Protein AF-A0A9W9NNM8-F1 (afdb_monomer)

Foldseek 3Di:
DVVVCVVVVHDDDWDKDKWKKKWFWDQDPQQKIKTWIFTADPVRHTDDFFQWKDKPPDPDIQRDPRRIDMGNDHDDQQDWIWMWTHTPCPLPADIDTDTDGDHDGDMWMKMWIAGSVVSDIDIDIDPDPPPPPPPPPDDD

Solvent-accessible surface area (backbone atoms only — not comparable to full-atom values): 8372 Å² total; per-residue (Å²): 87,60,71,59,31,62,74,65,76,45,84,79,76,85,53,70,50,76,47,37,36,37,45,32,35,44,77,48,83,89,51,22,33,38,40,34,48,41,36,32,48,99,86,64,49,80,38,91,59,66,48,32,43,33,42,71,95,52,93,66,66,23,65,54,86,76,28,59,46,80,41,83,56,77,81,52,72,73,38,75,49,43,32,42,36,34,47,69,43,61,71,69,55,66,71,42,82,43,79,42,70,37,78,57,78,46,77,44,46,32,42,40,36,36,33,66,78,80,68,44,77,49,79,44,76,58,86,62,90,84,67,72,86,74,78,86,71,82,83,127

pLDDT: mean 86.13, std 16.78, range [31.11, 97.5]

Sequence (140 aa):
MTKVMETLDLPIPPFILRRRLVVKVETQEKDRHRVTATGVDTDGTPMTFLQSVRLEGCRRVARAEPFIILLRELLQSGSKLKLDLESMGHYNEPNLELVHEYDGEEEVLYWLEFHVQSGEWSIVKEEGLADATESLVIKK

Radius of gyration: 17.5 Å; Cα contacts (8 Å, |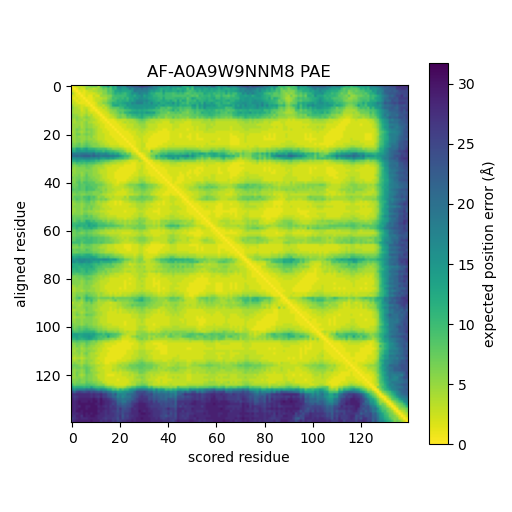Δi|>4): 281; chains: 1; bounding box: 53×23×51 Å

Organism: Penicillium citrinum (NCBI:txid5077)

Structure (mmCIF, N/CA/C/O backbone):
data_AF-A0A9W9NNM8-F1
#
_entry.id   AF-A0A9W9NNM8-F1
#
loop_
_atom_site.group_PDB
_atom_site.id
_atom_site.type_symbol
_atom_site.label_atom_id
_atom_site.label_alt_id
_atom_site.label_comp_id
_atom_site.label_asym_id
_atom_site.label_entity_id
_atom_site.label_seq_id
_atom_site.pdbx_PDB_ins_code
_atom_site.Cartn_x
_atom_site.Cartn_y
_atom_site.Cartn_z
_atom_site.occupancy
_atom_site.B_iso_or_equiv
_atom_site.auth_seq_id
_atom_site.auth_comp_id
_atom_site.auth_asym_id
_atom_site.auth_atom_id
_atom_site.pdbx_PDB_model_num
ATOM 1 N N . MET A 1 1 ? 5.759 5.252 -18.895 1.00 68.94 1 MET A N 1
ATOM 2 C CA . MET A 1 1 ? 7.053 4.905 -19.527 1.00 68.94 1 MET A CA 1
ATOM 3 C C . MET A 1 1 ? 6.959 3.777 -20.552 1.00 68.94 1 MET A C 1
ATOM 5 O O . MET A 1 1 ? 7.554 3.898 -21.613 1.00 68.94 1 MET A O 1
ATOM 9 N N . THR A 1 2 ? 6.192 2.716 -20.292 1.00 70.69 2 THR A N 1
ATOM 10 C CA . THR A 1 2 ? 6.117 1.507 -21.139 1.00 70.69 2 THR A CA 1
ATOM 11 C C . THR A 1 2 ? 5.814 1.785 -22.617 1.00 70.69 2 THR A C 1
ATOM 13 O O . THR A 1 2 ? 6.591 1.399 -23.481 1.00 70.69 2 THR A O 1
ATOM 16 N N . LYS A 1 3 ? 4.763 2.566 -22.908 1.00 76.31 3 LYS A N 1
ATOM 17 C CA . LYS A 1 3 ? 4.376 2.928 -24.288 1.00 76.31 3 LYS A CA 1
ATOM 18 C C . LYS A 1 3 ? 5.451 3.708 -25.052 1.00 76.31 3 LYS A C 1
ATOM 20 O O . LYS A 1 3 ? 5.542 3.605 -26.270 1.00 76.31 3 LYS A O 1
ATOM 25 N N . VAL A 1 4 ? 6.252 4.509 -24.345 1.00 80.25 4 VAL A N 1
ATOM 26 C CA . VAL A 1 4 ? 7.330 5.295 -24.962 1.00 80.25 4 VAL A CA 1
ATOM 27 C C . VAL A 1 4 ? 8.454 4.365 -25.410 1.00 80.25 4 VAL A C 1
ATOM 29 O O . VAL A 1 4 ? 8.911 4.479 -26.539 1.00 80.25 4 VAL A O 1
ATOM 32 N N . MET A 1 5 ? 8.852 3.416 -24.561 1.00 82.25 5 MET A N 1
ATOM 33 C CA . MET A 1 5 ? 9.914 2.451 -24.878 1.00 82.25 5 MET A CA 1
ATOM 34 C C . MET A 1 5 ? 9.503 1.508 -26.010 1.00 82.25 5 MET A C 1
ATOM 36 O O . MET A 1 5 ? 10.295 1.279 -26.915 1.00 82.25 5 MET A O 1
ATOM 40 N N . GLU A 1 6 ? 8.244 1.060 -26.012 1.00 82.81 6 GLU A N 1
ATOM 41 C CA . GLU A 1 6 ? 7.650 0.285 -27.111 1.00 82.81 6 GLU A CA 1
ATOM 42 C C . GLU A 1 6 ? 7.680 1.059 -28.438 1.00 82.81 6 GLU A C 1
ATOM 44 O O . GLU A 1 6 ? 8.084 0.522 -29.462 1.00 82.81 6 GLU A O 1
ATOM 49 N N . THR A 1 7 ? 7.328 2.350 -28.418 1.00 87.75 7 THR A N 1
ATOM 50 C CA . THR A 1 7 ? 7.381 3.205 -29.620 1.00 87.75 7 THR A CA 1
ATOM 51 C C . THR A 1 7 ? 8.811 3.399 -30.135 1.00 87.75 7 THR A C 1
ATOM 53 O O . THR A 1 7 ? 9.018 3.561 -31.335 1.00 87.75 7 THR A O 1
ATOM 56 N N . LEU A 1 8 ? 9.795 3.414 -29.234 1.00 89.12 8 LEU A N 1
ATOM 57 C CA . LEU A 1 8 ? 11.208 3.621 -29.558 1.00 89.12 8 LEU A CA 1
ATOM 58 C C . LEU A 1 8 ? 11.962 2.319 -29.874 1.00 89.12 8 LEU A C 1
ATOM 60 O O . LEU A 1 8 ? 13.154 2.396 -30.161 1.00 89.12 8 LEU A O 1
ATOM 64 N N . ASP A 1 9 ? 11.299 1.158 -29.811 1.00 88.75 9 ASP A N 1
ATOM 65 C CA . ASP A 1 9 ? 11.917 -0.173 -29.935 1.00 88.75 9 ASP A CA 1
ATOM 66 C C . ASP A 1 9 ? 13.114 -0.366 -28.979 1.00 88.75 9 ASP A C 1
ATOM 68 O O . ASP A 1 9 ? 14.135 -0.975 -29.299 1.00 88.75 9 ASP A O 1
ATOM 72 N N . LEU A 1 10 ? 13.006 0.211 -27.776 1.00 86.31 10 LEU A N 1
ATOM 73 C CA . LEU A 1 10 ? 14.021 0.099 -26.734 1.00 86.31 10 LEU A CA 1
ATOM 74 C C . LEU A 1 10 ? 13.550 -0.877 -25.653 1.00 86.31 10 LEU A C 1
ATOM 76 O O . LEU A 1 10 ? 12.452 -0.708 -25.112 1.00 86.31 10 LEU A O 1
ATOM 80 N N . PRO A 1 11 ? 14.374 -1.867 -25.265 1.00 83.38 11 PRO A N 1
ATOM 81 C CA . PRO A 1 11 ? 14.019 -2.755 -24.172 1.00 83.38 11 PRO A CA 1
ATOM 82 C C . PRO A 1 11 ? 13.964 -1.972 -22.857 1.00 83.38 11 PRO A C 1
ATOM 84 O O . PRO A 1 11 ? 14.829 -1.143 -22.563 1.00 83.38 11 PRO A O 1
ATOM 87 N N . ILE A 1 12 ? 12.956 -2.260 -22.035 1.00 80.56 12 ILE A N 1
ATOM 88 C CA . ILE A 1 12 ? 12.915 -1.758 -20.661 1.00 80.56 12 ILE A CA 1
ATOM 89 C C . ILE A 1 12 ? 13.952 -2.559 -19.864 1.00 80.5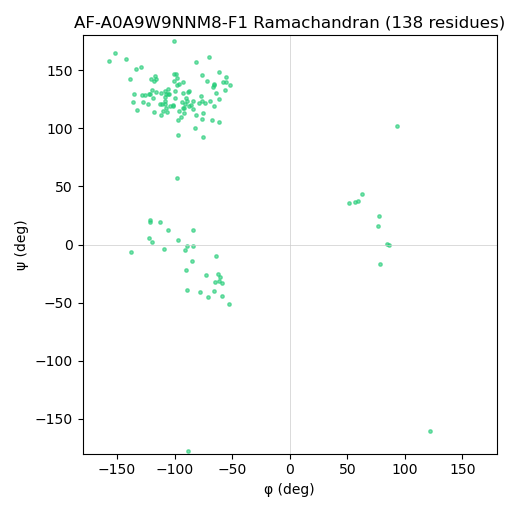6 12 ILE A C 1
ATOM 91 O O . ILE A 1 12 ? 13.858 -3.789 -19.833 1.00 80.56 12 ILE A O 1
ATOM 95 N N . PRO A 1 13 ? 14.951 -1.911 -19.240 1.00 85.06 13 PRO A N 1
ATOM 96 C CA . PRO A 1 13 ? 15.920 -2.628 -18.428 1.00 85.06 13 PRO A CA 1
ATOM 97 C C . PRO A 1 13 ? 15.212 -3.322 -17.255 1.00 85.06 13 PRO A C 1
ATOM 99 O O . PRO A 1 13 ? 14.219 -2.799 -16.745 1.00 85.06 13 PRO A O 1
ATOM 102 N N . PRO A 1 14 ? 15.707 -4.478 -16.792 1.00 87.44 14 PRO A N 1
ATOM 103 C CA . PRO A 1 14 ? 15.154 -5.120 -15.613 1.00 87.44 14 PRO A CA 1
ATOM 104 C C . PRO A 1 14 ? 15.483 -4.283 -14.373 1.00 87.44 14 PRO A C 1
ATOM 106 O O . PRO A 1 14 ? 16.648 -4.005 -14.086 1.00 87.44 14 PRO A O 1
ATOM 109 N N . PHE A 1 15 ? 14.456 -3.883 -13.630 1.00 91.75 15 PHE A N 1
ATOM 110 C CA . PHE A 1 15 ? 14.605 -3.265 -12.316 1.00 91.75 15 PHE A CA 1
ATOM 111 C C . PHE A 1 15 ? 13.386 -3.549 -11.440 1.00 91.75 15 PHE A C 1
ATOM 113 O O . PHE A 1 15 ? 12.326 -3.968 -11.914 1.00 91.75 15 PHE A O 1
ATOM 120 N N . ILE A 1 16 ? 13.569 -3.305 -10.145 1.00 93.69 16 ILE A N 1
ATOM 121 C CA . ILE A 1 16 ? 12.534 -3.417 -9.125 1.00 93.69 16 ILE A CA 1
ATOM 122 C C . ILE A 1 16 ? 12.162 -2.002 -8.692 1.00 93.69 16 ILE A C 1
ATOM 124 O O . ILE A 1 16 ? 13.017 -1.238 -8.238 1.00 93.69 16 ILE A O 1
ATOM 128 N N . LEU A 1 17 ? 10.892 -1.640 -8.847 1.00 92.81 17 LEU A N 1
ATOM 129 C CA . LEU A 1 17 ? 10.361 -0.383 -8.341 1.00 92.81 17 LEU A CA 1
ATOM 130 C C . LEU A 1 17 ? 9.976 -0.570 -6.875 1.00 92.81 17 LEU A C 1
ATOM 132 O O . LEU A 1 17 ? 9.071 -1.337 -6.571 1.00 92.81 17 LEU A O 1
ATOM 136 N N . ARG A 1 18 ? 10.639 0.157 -5.977 1.00 94.50 18 ARG A N 1
ATOM 137 C CA . ARG A 1 18 ? 10.353 0.114 -4.540 1.00 94.50 18 ARG A CA 1
ATOM 138 C C . ARG A 1 18 ? 9.501 1.301 -4.126 1.00 94.50 18 ARG A C 1
ATOM 140 O O . ARG A 1 18 ? 9.814 2.440 -4.470 1.00 94.50 18 ARG A O 1
ATOM 147 N N . ARG A 1 19 ? 8.445 1.033 -3.368 1.00 94.44 19 ARG A N 1
ATOM 148 C CA . ARG A 1 19 ? 7.582 2.028 -2.729 1.00 94.44 19 ARG A CA 1
ATOM 149 C C . ARG A 1 19 ? 7.444 1.687 -1.255 1.00 94.44 19 ARG A C 1
ATOM 151 O O . ARG A 1 19 ? 7.538 0.523 -0.875 1.00 94.44 19 ARG A O 1
ATOM 158 N N . ARG A 1 20 ? 7.204 2.705 -0.438 1.00 95.69 20 ARG A N 1
ATOM 159 C CA . ARG A 1 20 ? 6.911 2.534 0.980 1.00 95.69 20 ARG A CA 1
ATOM 160 C C . ARG A 1 20 ? 5.533 3.096 1.279 1.00 95.69 20 ARG A C 1
ATOM 162 O O . ARG A 1 20 ? 5.204 4.196 0.836 1.00 95.69 20 ARG A O 1
ATOM 169 N N . LEU A 1 21 ? 4.736 2.327 2.004 1.00 96.44 21 LEU A N 1
ATOM 170 C CA . LEU A 1 21 ? 3.378 2.680 2.383 1.00 96.44 21 LEU A CA 1
ATOM 171 C C . LEU A 1 21 ? 3.226 2.541 3.890 1.00 96.44 21 LEU A C 1
ATOM 173 O O . LEU A 1 21 ? 3.410 1.457 4.432 1.00 96.44 21 LEU A O 1
ATOM 177 N N . VAL A 1 22 ? 2.839 3.621 4.550 1.00 96.38 22 VAL A N 1
ATOM 178 C CA . VAL A 1 22 ? 2.392 3.590 5.938 1.00 96.38 22 VAL A CA 1
ATOM 179 C C . VAL A 1 22 ? 0.887 3.356 5.957 1.00 96.38 22 VAL A C 1
ATOM 181 O O . VAL A 1 22 ? 0.131 4.106 5.334 1.00 96.38 22 VAL A O 1
ATOM 184 N N . VAL A 1 23 ? 0.452 2.331 6.686 1.00 96.38 23 VAL A N 1
ATOM 185 C CA . VAL A 1 23 ? -0.948 2.124 7.062 1.00 96.38 23 VAL A CA 1
ATOM 186 C C . VAL A 1 23 ? -1.074 2.433 8.543 1.00 96.38 23 VAL A C 1
ATOM 188 O O . VAL A 1 23 ? -0.457 1.777 9.378 1.00 96.38 23 VAL A O 1
ATOM 191 N N . LYS A 1 24 ? -1.875 3.447 8.858 1.00 95.62 24 LYS A N 1
ATOM 192 C CA . LYS A 1 24 ? -2.182 3.854 10.225 1.00 95.62 24 LYS A CA 1
ATOM 193 C C . LYS A 1 24 ? -3.641 3.566 10.532 1.00 95.62 24 LYS A C 1
ATOM 195 O O . LYS A 1 24 ? -4.514 3.982 9.764 1.00 95.62 24 LYS A O 1
ATOM 200 N N . VAL A 1 25 ? -3.910 2.914 11.657 1.00 95.00 25 VAL A N 1
ATOM 201 C CA . VAL A 1 25 ? -5.272 2.683 12.144 1.00 95.00 25 VAL A CA 1
ATOM 202 C C . VAL A 1 25 ? -5.439 3.365 13.494 1.00 95.00 25 VAL A C 1
ATOM 204 O O . VAL A 1 25 ? -4.809 2.989 14.472 1.00 95.00 25 VAL A O 1
ATOM 207 N N . GLU A 1 26 ? -6.302 4.377 13.546 1.00 94.00 26 GLU A N 1
ATOM 208 C CA . GLU A 1 26 ? -6.612 5.126 14.768 1.00 94.00 26 GLU A CA 1
ATOM 209 C C . GLU A 1 26 ? -8.024 4.770 15.243 1.00 94.00 26 GLU A C 1
ATOM 211 O O . GLU A 1 26 ? -8.976 4.814 14.454 1.00 94.00 26 GLU A O 1
ATOM 216 N N . THR A 1 27 ? -8.189 4.462 16.530 1.00 90.25 27 THR A N 1
ATOM 217 C CA . THR A 1 27 ? -9.514 4.270 17.136 1.00 90.25 27 THR A CA 1
ATOM 218 C C . THR A 1 27 ? -10.036 5.608 17.657 1.00 90.25 27 THR A C 1
ATOM 220 O O . THR A 1 27 ? -9.399 6.290 18.451 1.00 90.25 27 THR A O 1
ATOM 223 N N . GLN A 1 28 ? -11.213 6.004 17.189 1.00 86.69 28 GLN A N 1
ATOM 224 C CA . GLN A 1 28 ? -11.933 7.207 17.594 1.00 86.69 28 GLN A CA 1
ATOM 225 C C . GLN A 1 28 ? -13.042 6.872 18.601 1.00 86.69 28 GLN A C 1
ATOM 227 O O . GLN A 1 28 ? -13.351 5.713 18.877 1.00 86.69 28 GLN A O 1
ATOM 232 N N . GLU A 1 29 ? -13.705 7.909 19.116 1.00 80.12 29 GLU A N 1
ATOM 233 C CA . GLU A 1 29 ? -14.870 7.756 19.987 1.00 80.12 29 GLU A CA 1
ATOM 234 C C . GLU A 1 29 ? -15.983 6.903 19.343 1.00 80.12 29 GLU A C 1
ATOM 236 O O . GLU A 1 29 ? -16.288 7.038 18.152 1.00 80.12 29 GLU A O 1
ATOM 241 N 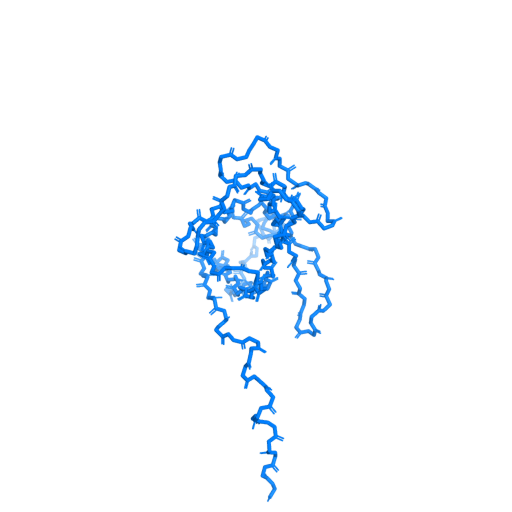N . LYS A 1 30 ? -16.672 6.106 20.176 1.00 79.75 30 LYS A N 1
ATOM 242 C CA . LYS A 1 30 ? -17.812 5.249 19.792 1.00 79.75 30 LYS A CA 1
ATOM 243 C C . LYS A 1 30 ? -17.449 4.163 18.770 1.00 79.75 30 LYS A C 1
ATOM 245 O O . LYS A 1 30 ? -18.201 3.971 17.812 1.00 79.75 30 LYS A O 1
ATOM 250 N N . ASP A 1 31 ? -16.308 3.502 18.962 1.00 80.06 31 ASP A N 1
ATOM 251 C CA . ASP A 1 31 ? -15.872 2.338 18.170 1.00 80.06 31 ASP A CA 1
ATOM 252 C C . ASP A 1 31 ? -15.793 2.623 16.662 1.00 80.06 31 ASP A C 1
ATOM 254 O O . ASP A 1 31 ? -16.153 1.812 15.808 1.00 80.06 31 ASP A O 1
ATOM 258 N N . ARG A 1 32 ? -15.371 3.843 16.320 1.00 88.56 32 ARG A N 1
ATOM 259 C CA . ARG A 1 32 ? -15.088 4.237 14.939 1.00 88.56 32 ARG A CA 1
ATOM 260 C C . ARG A 1 32 ? -13.599 4.118 14.705 1.00 88.56 32 ARG A C 1
ATOM 262 O O . ARG A 1 32 ? -12.830 4.587 15.529 1.00 88.56 32 ARG A O 1
ATOM 269 N N . HIS A 1 33 ? -13.191 3.590 13.562 1.00 92.38 33 HIS A N 1
ATOM 270 C CA . HIS A 1 33 ? -11.776 3.508 13.214 1.00 92.38 33 HIS A CA 1
ATOM 271 C C . HIS A 1 33 ? -11.482 4.359 11.988 1.00 92.38 33 HIS A C 1
ATOM 273 O O . HIS A 1 33 ? -12.285 4.459 11.054 1.00 92.38 33 HIS A O 1
ATOM 279 N N . ARG A 1 34 ? -10.318 4.994 11.990 1.00 94.50 34 ARG A N 1
ATOM 280 C CA . ARG A 1 34 ? -9.796 5.758 10.867 1.00 94.50 34 ARG A CA 1
ATOM 281 C C . ARG A 1 34 ? -8.584 5.027 10.323 1.00 94.50 34 ARG A C 1
ATOM 283 O O . ARG A 1 34 ? -7.546 4.992 10.972 1.00 94.50 34 ARG A O 1
ATOM 290 N N . VAL A 1 35 ? -8.726 4.485 9.121 1.00 95.44 35 VAL A N 1
ATOM 291 C CA . VAL A 1 35 ? -7.623 3.883 8.374 1.00 95.44 35 VAL A CA 1
ATOM 292 C C . VAL A 1 35 ? -7.054 4.953 7.455 1.00 95.44 35 VAL A C 1
ATOM 294 O O . VAL A 1 35 ? -7.786 5.538 6.653 1.00 95.44 35 VAL A O 1
ATOM 297 N N . THR A 1 36 ? -5.765 5.234 7.591 1.00 96.69 36 THR A N 1
ATOM 298 C CA . THR A 1 36 ? -5.036 6.179 6.746 1.00 96.69 36 THR A CA 1
ATOM 299 C C . THR A 1 36 ? -3.926 5.434 6.022 1.00 96.69 36 THR A C 1
ATOM 301 O O . THR A 1 36 ? -3.111 4.780 6.664 1.00 96.69 36 THR A O 1
ATOM 304 N N . ALA A 1 37 ? -3.894 5.541 4.698 1.00 97.00 37 ALA A N 1
ATOM 305 C CA . ALA A 1 37 ? -2.809 5.032 3.871 1.00 97.00 37 ALA A CA 1
ATOM 306 C C . ALA A 1 37 ? -1.999 6.213 3.316 1.00 97.00 37 ALA A C 1
ATOM 308 O O . ALA A 1 37 ? -2.568 7.132 2.720 1.00 97.00 37 ALA A O 1
ATOM 309 N N . THR A 1 38 ? -0.683 6.190 3.511 1.00 96.50 38 THR A N 1
ATOM 310 C CA . THR A 1 38 ? 0.217 7.285 3.127 1.00 96.50 38 THR A CA 1
ATOM 311 C C . THR A 1 38 ? 1.464 6.716 2.474 1.00 96.50 38 THR A C 1
ATOM 313 O O . THR A 1 38 ? 2.168 5.910 3.080 1.00 96.50 38 THR A O 1
ATOM 316 N N . GLY A 1 39 ? 1.760 7.129 1.243 1.00 95.12 39 GLY A N 1
ATOM 317 C CA . GLY A 1 39 ? 3.059 6.834 0.653 1.00 95.12 39 GLY A CA 1
ATOM 318 C C . GLY A 1 39 ? 4.150 7.674 1.312 1.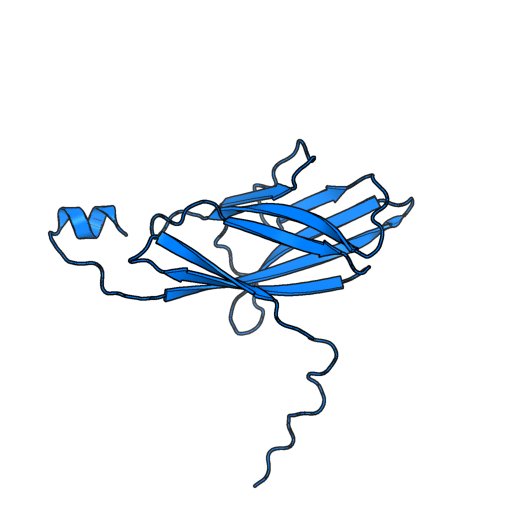00 95.12 39 GLY A C 1
ATOM 319 O O . GLY A 1 39 ? 3.919 8.839 1.628 1.00 95.12 39 GLY A O 1
ATOM 320 N N . VAL A 1 40 ? 5.326 7.094 1.538 1.00 94.94 40 VAL A N 1
ATOM 321 C CA . VAL A 1 40 ? 6.463 7.784 2.170 1.00 94.94 40 VAL A CA 1
ATOM 322 C C . VAL A 1 40 ? 7.758 7.526 1.403 1.00 94.94 40 VAL A C 1
ATOM 324 O O . VAL A 1 40 ? 7.916 6.485 0.763 1.00 94.94 40 VAL A O 1
ATOM 327 N N . ASP A 1 41 ? 8.682 8.478 1.450 1.00 93.50 41 ASP A N 1
ATOM 328 C CA . ASP A 1 41 ? 10.045 8.330 0.942 1.00 93.50 41 ASP A CA 1
ATOM 329 C C . ASP A 1 41 ? 10.976 7.753 2.031 1.00 93.50 41 ASP A C 1
ATOM 331 O O . ASP A 1 41 ? 10.559 7.382 3.134 1.00 93.50 41 ASP A O 1
ATOM 335 N N . THR A 1 42 ? 12.258 7.615 1.707 1.00 89.19 42 THR A N 1
ATOM 336 C CA . THR A 1 42 ? 13.274 6.969 2.537 1.00 89.19 42 THR A CA 1
ATOM 337 C C . THR A 1 42 ? 13.517 7.644 3.884 1.00 89.19 42 THR A C 1
ATOM 339 O O . THR A 1 42 ? 13.915 6.962 4.829 1.00 89.19 42 THR A O 1
ATOM 342 N N . ASP A 1 43 ? 13.236 8.941 3.969 1.00 89.38 43 ASP A N 1
ATOM 343 C CA . ASP A 1 43 ? 13.353 9.811 5.141 1.00 89.38 43 ASP A CA 1
ATOM 344 C C . ASP A 1 43 ? 12.021 10.001 5.895 1.00 89.38 43 ASP A C 1
ATOM 346 O O . ASP A 1 43 ? 11.962 10.758 6.862 1.00 89.38 43 ASP A O 1
ATOM 350 N N . GLY A 1 44 ? 10.952 9.321 5.464 1.00 87.31 44 GLY A N 1
ATOM 351 C CA . GLY A 1 44 ? 9.609 9.460 6.028 1.00 87.31 44 GLY A CA 1
ATOM 352 C C . GLY A 1 44 ? 8.802 10.629 5.457 1.00 87.31 44 GLY A C 1
ATOM 353 O O . GLY A 1 44 ? 7.650 10.817 5.853 1.00 87.31 44 GLY A O 1
ATOM 354 N N . THR A 1 45 ? 9.350 11.399 4.511 1.00 92.81 45 THR A N 1
ATOM 355 C CA . THR A 1 45 ? 8.609 12.473 3.842 1.00 92.81 45 THR A CA 1
ATOM 356 C C . THR A 1 45 ? 7.439 11.881 3.047 1.00 92.81 45 THR A C 1
ATOM 358 O O . THR A 1 45 ? 7.650 10.950 2.268 1.00 92.81 45 THR A O 1
ATOM 361 N N . PRO A 1 46 ? 6.201 12.393 3.193 1.00 92.75 46 PRO A N 1
ATOM 362 C CA . PRO A 1 46 ? 5.073 11.923 2.397 1.00 92.75 46 PRO A CA 1
ATOM 363 C C . PRO A 1 46 ? 5.335 12.040 0.890 1.00 92.75 46 PRO A C 1
ATOM 365 O O . PRO A 1 46 ? 5.770 13.083 0.400 1.00 92.75 46 PRO A O 1
ATOM 368 N N . MET A 1 47 ? 5.037 10.973 0.153 1.00 92.19 47 MET A N 1
ATOM 369 C CA . MET A 1 47 ? 5.210 10.874 -1.292 1.00 92.19 47 MET A CA 1
ATOM 370 C C . MET A 1 47 ? 3.977 10.243 -1.936 1.00 92.19 47 MET A C 1
ATOM 372 O O . MET A 1 47 ? 3.578 9.130 -1.597 1.00 92.19 47 MET A O 1
ATOM 376 N N . THR A 1 48 ? 3.447 10.897 -2.964 1.00 89.94 48 THR A N 1
ATOM 377 C CA . THR A 1 48 ? 2.310 10.381 -3.724 1.00 89.94 48 THR A CA 1
ATOM 378 C C . THR A 1 48 ? 2.760 9.405 -4.816 1.00 89.94 48 THR A C 1
ATOM 380 O O . THR A 1 48 ? 3.541 9.749 -5.707 1.00 89.94 48 THR A O 1
ATOM 383 N N . PHE A 1 49 ? 2.228 8.183 -4.793 1.00 93.12 49 PHE A N 1
ATOM 384 C CA . PHE A 1 49 ? 2.336 7.224 -5.908 1.00 93.12 49 PHE A CA 1
ATOM 385 C C . PHE A 1 49 ? 1.036 6.458 -6.195 1.00 93.12 49 PHE A C 1
ATOM 387 O O . PHE A 1 49 ? 0.948 5.730 -7.189 1.00 93.12 49 PHE A O 1
ATOM 394 N N . LEU A 1 50 ? 0.029 6.637 -5.340 1.00 95.69 50 LEU A N 1
ATOM 395 C CA . LEU A 1 50 ? -1.291 6.039 -5.467 1.00 95.69 50 LEU A CA 1
ATOM 396 C C . LEU A 1 50 ? -2.255 7.039 -6.104 1.00 95.69 50 LEU A C 1
ATOM 398 O O . LEU A 1 50 ? -2.203 8.240 -5.848 1.00 95.69 50 LEU A O 1
ATOM 402 N N . GLN A 1 51 ? -3.153 6.529 -6.932 1.00 95.81 51 GLN A N 1
ATOM 403 C CA . GLN A 1 51 ? -4.301 7.247 -7.463 1.00 95.81 51 GLN A CA 1
ATOM 404 C C . GLN A 1 51 ? -5.515 7.098 -6.542 1.00 95.81 51 GLN A C 1
ATOM 406 O O . GLN A 1 51 ? -6.285 8.046 -6.363 1.00 95.81 51 GLN A O 1
ATOM 411 N N . SER A 1 52 ? -5.714 5.910 -5.968 1.00 96.88 52 SER A N 1
ATOM 412 C CA . SER A 1 52 ? -6.804 5.674 -5.032 1.00 96.88 52 SER A CA 1
ATOM 413 C C . SER A 1 52 ? -6.549 4.503 -4.086 1.00 96.88 52 SER A C 1
ATOM 415 O O . SER A 1 52 ? -5.739 3.619 -4.361 1.00 96.88 52 SER A O 1
ATOM 417 N N . VAL A 1 53 ? -7.254 4.519 -2.956 1.00 97.50 53 VAL A N 1
ATOM 418 C CA . VAL A 1 53 ? -7.269 3.447 -1.957 1.00 97.50 53 VAL A CA 1
ATOM 419 C C . VAL A 1 53 ? -8.715 3.079 -1.664 1.00 97.50 53 VAL A C 1
ATOM 421 O O . VAL A 1 53 ? -9.552 3.940 -1.363 1.00 97.50 53 VAL A O 1
ATOM 424 N N . ARG A 1 54 ? -9.024 1.790 -1.740 1.00 97.12 54 ARG A N 1
ATOM 425 C CA . ARG A 1 54 ? -10.314 1.222 -1.348 1.00 97.12 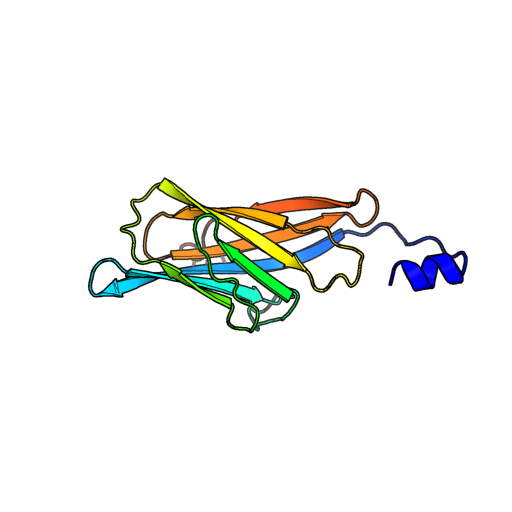54 ARG A CA 1
ATOM 426 C C . ARG A 1 54 ? -10.075 0.192 -0.257 1.00 97.12 54 ARG A C 1
ATOM 428 O O . ARG A 1 54 ? -9.106 -0.542 -0.305 1.00 97.12 54 ARG A O 1
ATOM 435 N N . LEU A 1 55 ? -10.980 0.135 0.706 1.00 95.62 55 LEU A N 1
ATOM 436 C CA . LEU A 1 55 ? -11.014 -0.923 1.707 1.00 95.62 55 LEU A CA 1
ATOM 437 C C . LEU A 1 55 ? -12.171 -1.866 1.370 1.00 95.62 55 LEU A C 1
ATOM 439 O O . LEU A 1 55 ? -13.275 -1.395 1.070 1.00 95.62 55 LEU A O 1
ATOM 443 N N . GLU A 1 56 ? -11.938 -3.175 1.407 1.00 93.38 56 GLU A N 1
ATOM 444 C CA . GLU A 1 56 ? -12.990 -4.174 1.212 1.00 93.38 56 GLU A CA 1
ATOM 445 C C . GLU A 1 56 ? -14.136 -3.946 2.218 1.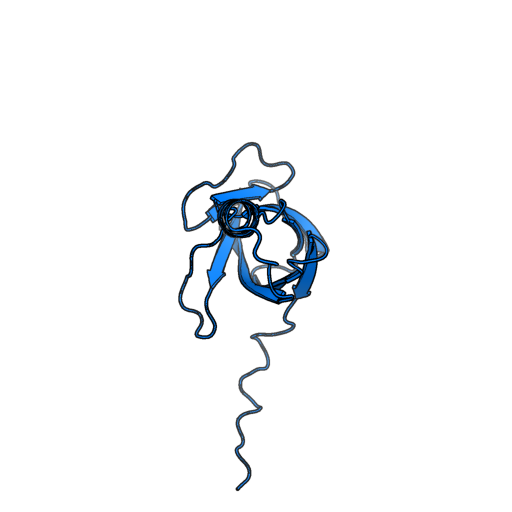00 93.38 56 GLU A C 1
ATOM 447 O O . GLU A 1 56 ? -13.926 -3.552 3.363 1.00 93.38 56 GLU A O 1
ATOM 452 N N . GLY A 1 57 ? -15.382 -4.102 1.767 1.00 86.19 57 GLY A N 1
ATOM 453 C CA . GLY A 1 57 ? -16.573 -3.796 2.573 1.00 86.19 57 GLY A CA 1
ATOM 454 C C . GLY A 1 57 ? -16.930 -2.303 2.666 1.00 86.19 57 GLY A C 1
ATOM 455 O O . GLY A 1 57 ? -18.084 -1.964 2.942 1.00 86.19 57 GLY A O 1
ATOM 456 N N . CYS A 1 58 ? -16.019 -1.382 2.333 1.00 88.69 58 CYS A N 1
ATOM 457 C CA . CYS A 1 58 ? -16.319 0.048 2.268 1.00 88.69 58 CYS A CA 1
ATOM 458 C C . CYS A 1 58 ? -16.836 0.477 0.888 1.00 88.69 58 CYS A C 1
ATOM 460 O O . CYS A 1 58 ? -16.229 0.235 -0.152 1.00 88.69 58 CYS A O 1
ATOM 462 N N . ARG A 1 59 ? -17.952 1.220 0.867 1.00 86.75 59 ARG A N 1
ATOM 463 C CA . ARG A 1 59 ? -18.508 1.780 -0.383 1.00 86.75 59 ARG A CA 1
ATOM 464 C C . ARG A 1 59 ? -17.696 2.946 -0.950 1.00 86.75 59 ARG A C 1
ATOM 466 O O . ARG A 1 59 ? -17.805 3.243 -2.137 1.00 86.75 59 ARG A O 1
ATOM 473 N N . ARG A 1 60 ? -16.967 3.672 -0.098 1.00 89.56 60 ARG A N 1
ATOM 474 C CA . ARG A 1 60 ? -16.211 4.868 -0.491 1.00 89.56 60 ARG A CA 1
ATOM 475 C C . ARG A 1 60 ? -14.777 4.494 -0.840 1.00 89.56 60 ARG A C 1
ATOM 477 O O . ARG A 1 60 ? -14.160 3.701 -0.144 1.00 89.56 60 ARG A O 1
ATOM 484 N N . VAL A 1 61 ? -14.271 5.127 -1.891 1.00 95.50 61 VAL A N 1
ATOM 485 C CA . VAL A 1 61 ? -12.876 5.047 -2.326 1.00 95.50 61 VAL A CA 1
ATOM 486 C C . VAL A 1 61 ? -12.212 6.377 -1.989 1.00 95.50 61 VAL A C 1
ATOM 488 O O . VAL A 1 61 ? -12.752 7.431 -2.340 1.00 95.50 61 VAL A O 1
ATOM 491 N N . ALA A 1 62 ? -11.066 6.341 -1.317 1.00 96.56 62 ALA A N 1
ATOM 492 C CA . ALA A 1 62 ? -10.245 7.520 -1.085 1.00 96.56 62 ALA A CA 1
ATOM 493 C C . ALA A 1 62 ? -9.453 7.826 -2.365 1.00 96.56 62 ALA A C 1
ATOM 495 O O . ALA A 1 62 ? -8.731 6.970 -2.860 1.00 96.56 62 ALA A O 1
ATOM 496 N N . ARG A 1 63 ? -9.614 9.028 -2.928 1.00 95.75 63 ARG A N 1
ATOM 497 C CA . ARG A 1 63 ? -8.989 9.447 -4.205 1.00 95.75 63 ARG A CA 1
ATOM 498 C C . ARG A 1 63 ? -8.069 10.662 -4.072 1.00 95.75 63 ARG A C 1
ATOM 500 O O . ARG A 1 63 ? -7.591 11.181 -5.072 1.00 95.75 63 ARG A O 1
ATOM 507 N N . ALA A 1 64 ? -7.896 11.157 -2.854 1.00 91.56 64 ALA A N 1
ATOM 508 C CA . ALA A 1 64 ? -7.061 12.305 -2.555 1.00 91.56 64 ALA A CA 1
ATOM 509 C C . ALA A 1 64 ? -6.284 12.019 -1.276 1.00 91.56 64 ALA A C 1
ATOM 511 O O . ALA A 1 64 ? -6.826 11.406 -0.353 1.00 91.56 64 ALA A O 1
ATOM 512 N N . GLU A 1 65 ? -5.037 12.476 -1.246 1.00 88.75 65 GLU A N 1
ATOM 513 C CA . GLU A 1 65 ? -4.200 12.384 -0.060 1.00 88.75 65 GLU A CA 1
ATOM 514 C C . GLU A 1 65 ? -4.602 13.430 0.991 1.00 88.75 65 GLU A C 1
ATOM 516 O O . GLU A 1 65 ? -4.991 14.548 0.633 1.00 88.75 65 GLU A O 1
ATOM 521 N N . PRO A 1 66 ? -4.491 13.098 2.289 1.00 90.00 66 PRO A N 1
ATOM 522 C CA . PRO A 1 66 ? -4.219 11.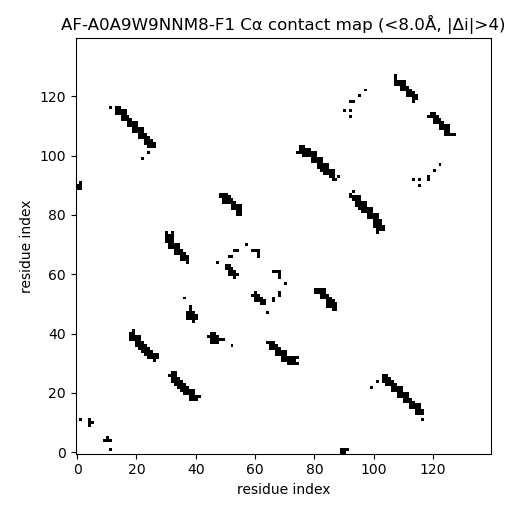759 2.834 1.00 90.00 66 PRO A CA 1
ATOM 523 C C . PRO A 1 66 ? -5.373 10.774 2.556 1.00 90.00 66 PRO A C 1
ATOM 525 O O . PRO A 1 66 ? -6.545 11.130 2.713 1.00 90.00 66 PRO A O 1
ATOM 528 N N . PHE A 1 67 ? -5.059 9.531 2.163 1.00 96.12 67 PHE A N 1
ATOM 529 C CA . PHE A 1 67 ? -6.085 8.538 1.826 1.00 96.12 67 PHE A CA 1
ATOM 530 C C . PHE A 1 67 ? -6.748 8.002 3.095 1.00 96.12 67 PHE A C 1
ATOM 532 O O . PHE A 1 67 ? -6.268 7.057 3.717 1.00 96.12 67 PHE A O 1
ATOM 539 N N . ILE A 1 68 ? -7.858 8.629 3.485 1.00 95.94 68 ILE A N 1
ATOM 540 C CA . ILE A 1 68 ? -8.573 8.318 4.725 1.00 95.94 68 ILE A CA 1
ATOM 541 C C . ILE A 1 68 ? -9.858 7.545 4.431 1.00 95.94 68 ILE A C 1
ATOM 543 O O . ILE A 1 68 ? -10.714 7.994 3.661 1.00 95.94 68 ILE A O 1
ATOM 547 N N . ILE A 1 69 ? -10.042 6.430 5.133 1.00 95.25 69 ILE A N 1
ATOM 548 C CA . ILE A 1 69 ? -11.270 5.636 5.145 1.00 95.25 69 ILE A CA 1
ATOM 549 C C . ILE A 1 69 ? -11.773 5.535 6.587 1.00 95.25 69 ILE A C 1
ATOM 551 O O . ILE A 1 69 ? -11.026 5.210 7.507 1.00 95.25 69 ILE A O 1
ATOM 555 N N . LEU A 1 70 ? -13.055 5.847 6.788 1.00 93.19 70 LEU A N 1
ATOM 556 C CA . LEU A 1 70 ? -13.705 5.785 8.097 1.00 93.19 70 LEU A CA 1
ATOM 557 C C . LEU A 1 70 ? -14.544 4.513 8.204 1.00 93.19 70 LEU A C 1
ATOM 559 O O . LEU A 1 70 ? -15.520 4.349 7.467 1.00 93.19 70 LEU A O 1
ATOM 563 N N . LEU A 1 71 ? -14.193 3.669 9.165 1.00 90.94 71 LEU A N 1
ATOM 564 C CA . LEU A 1 71 ? -14.920 2.476 9.570 1.00 90.94 71 LEU A CA 1
ATOM 565 C C . LEU A 1 71 ? -15.815 2.798 10.768 1.00 90.94 71 LEU A C 1
ATOM 567 O O . LEU A 1 71 ? -15.426 3.521 11.684 1.00 90.94 71 LEU A O 1
ATOM 571 N N . ARG A 1 72 ? -17.042 2.277 10.749 1.00 86.69 72 ARG A N 1
ATOM 572 C CA . ARG A 1 72 ? -18.027 2.430 11.839 1.00 86.69 72 ARG A CA 1
ATOM 573 C C . ARG A 1 72 ? -18.319 1.103 12.540 1.00 86.69 72 ARG A C 1
ATOM 575 O O . ARG A 1 72 ? -19.382 0.948 13.130 1.00 86.69 72 ARG A O 1
ATOM 582 N N . GLU A 1 73 ? -17.416 0.152 12.381 1.00 82.31 73 GLU A N 1
ATOM 583 C CA . GLU A 1 73 ? -17.525 -1.205 12.894 1.00 82.31 73 GLU A CA 1
ATOM 584 C C . GLU A 1 73 ? -16.389 -1.419 13.876 1.00 82.31 73 GLU A C 1
ATOM 586 O O . GLU A 1 73 ? -15.279 -0.966 13.612 1.00 82.31 73 GLU A O 1
ATOM 591 N N . LEU A 1 74 ? -16.672 -2.109 14.978 1.00 83.94 74 LEU A N 1
ATOM 592 C CA . LEU A 1 74 ? -15.663 -2.455 15.967 1.00 83.94 74 LEU A CA 1
ATOM 593 C C . LEU A 1 74 ? -14.647 -3.419 15.344 1.00 83.94 74 LEU A C 1
ATOM 595 O O . LEU A 1 74 ? -15.010 -4.530 14.952 1.00 83.94 74 LEU A O 1
ATOM 599 N N . LEU A 1 75 ? -13.381 -3.012 15.292 1.00 89.88 75 LEU A N 1
ATOM 600 C CA . LEU A 1 75 ? -12.279 -3.891 14.923 1.00 89.88 75 LEU A CA 1
ATOM 601 C C . LEU A 1 75 ? -11.758 -4.623 16.160 1.00 89.88 75 LEU A C 1
ATOM 603 O O . LEU A 1 75 ? -11.505 -4.022 17.202 1.00 89.88 75 LEU A O 1
ATOM 607 N N . GLN A 1 76 ? -11.589 -5.935 16.034 1.00 90.00 76 GLN A N 1
ATOM 608 C CA . GLN A 1 76 ? -10.928 -6.767 17.041 1.00 90.00 76 GLN A CA 1
ATOM 609 C C . GLN A 1 76 ? -9.492 -7.047 16.600 1.00 90.00 76 GLN A C 1
ATOM 611 O O . GLN A 1 76 ? -9.257 -7.184 15.399 1.00 90.00 76 GLN A O 1
ATOM 616 N N . SER A 1 77 ? -8.547 -7.162 17.537 1.00 90.81 77 SER A N 1
ATOM 617 C CA . SER A 1 77 ? -7.186 -7.614 17.202 1.00 90.81 77 SER A CA 1
ATOM 618 C C . SER A 1 77 ? -7.242 -8.934 16.405 1.00 90.81 77 SER A C 1
ATOM 620 O O . SER A 1 77 ? -8.089 -9.796 16.665 1.00 90.81 77 SER A O 1
ATOM 622 N N . GLY A 1 78 ? -6.419 -9.031 15.361 1.00 91.88 78 GLY A N 1
ATOM 623 C CA . GLY A 1 78 ? -6.442 -10.080 14.338 1.00 91.88 78 GLY A CA 1
ATOM 624 C C . GLY A 1 78 ? -7.403 -9.825 13.165 1.00 91.88 78 GLY A C 1
ATOM 625 O O . GLY A 1 78 ? -7.495 -10.650 12.250 1.00 91.88 78 GLY A O 1
ATOM 626 N N . SER A 1 79 ? -8.144 -8.707 13.149 1.00 93.00 79 SER A N 1
ATOM 627 C CA . SER A 1 79 ? -9.036 -8.371 12.026 1.00 93.00 79 SER A CA 1
ATOM 628 C C . SER A 1 79 ? -8.236 -8.085 10.758 1.00 93.00 79 SER A C 1
ATOM 630 O O . SER A 1 79 ? -7.264 -7.339 10.781 1.00 93.00 79 SER A O 1
ATOM 632 N N . LYS A 1 80 ? -8.674 -8.630 9.620 1.00 95.12 80 LYS A N 1
ATOM 633 C CA . LYS A 1 80 ? -8.008 -8.426 8.327 1.00 95.12 80 LYS A CA 1
ATOM 634 C C . LYS A 1 80 ? -8.664 -7.293 7.546 1.00 95.12 80 LYS A C 1
ATOM 636 O O . LYS A 1 80 ? -9.805 -7.414 7.108 1.00 95.12 80 LYS A O 1
ATOM 641 N N . LEU A 1 81 ? -7.917 -6.220 7.333 1.00 95.12 81 LEU A N 1
ATOM 642 C CA . LEU A 1 81 ? -8.271 -5.074 6.508 1.00 95.12 81 LEU A CA 1
ATOM 643 C C . LEU A 1 81 ? -7.642 -5.246 5.121 1.00 95.12 81 LEU A C 1
ATOM 645 O O . LEU A 1 81 ? -6.429 -5.109 4.970 1.00 95.12 81 LEU A O 1
ATOM 649 N N . LYS A 1 82 ? -8.450 -5.559 4.101 1.00 96.94 82 LYS A N 1
ATOM 650 C CA . LYS A 1 82 ? -7.962 -5.689 2.718 1.00 96.94 82 LYS A CA 1
ATOM 651 C C . LYS A 1 82 ? -8.071 -4.369 1.965 1.00 96.94 82 LYS A C 1
ATOM 653 O O . LYS A 1 82 ? -9.173 -3.878 1.721 1.00 96.94 82 LYS A O 1
ATOM 658 N N . LEU A 1 83 ? -6.929 -3.794 1.622 1.00 97.44 83 LEU A N 1
ATOM 659 C CA . LEU A 1 83 ? -6.801 -2.529 0.914 1.00 97.44 83 LEU A CA 1
ATOM 660 C C . LEU A 1 83 ? -6.488 -2.791 -0.563 1.00 97.44 83 LEU A C 1
ATOM 662 O O . LEU A 1 83 ? -5.438 -3.343 -0.872 1.00 97.44 83 LEU A O 1
ATOM 666 N N . ASP A 1 84 ? -7.350 -2.338 -1.468 1.00 97.44 84 ASP A N 1
ATOM 667 C CA . ASP A 1 84 ? -7.040 -2.261 -2.894 1.00 97.44 84 ASP A CA 1
ATOM 668 C C . ASP A 1 84 ? -6.360 -0.920 -3.184 1.00 97.44 84 ASP A C 1
ATOM 670 O O . ASP A 1 84 ? -6.946 0.154 -2.985 1.00 97.44 84 ASP A O 1
ATOM 674 N N . LEU A 1 85 ? -5.127 -0.985 -3.672 1.00 97.19 85 LEU A N 1
ATOM 675 C CA . LEU A 1 85 ? -4.276 0.156 -3.977 1.00 97.19 85 LEU A CA 1
ATOM 676 C C . LEU A 1 85 ? -4.187 0.334 -5.497 1.00 97.19 85 LEU A C 1
ATOM 678 O O . LEU A 1 85 ? -3.628 -0.505 -6.205 1.00 97.19 85 LEU A O 1
ATOM 682 N N . GLU A 1 86 ? -4.725 1.440 -6.006 1.00 96.69 86 GLU A N 1
ATOM 683 C CA . GLU A 1 86 ? -4.604 1.829 -7.413 1.00 96.69 86 GLU A CA 1
ATOM 684 C C . GLU A 1 86 ? -3.370 2.722 -7.567 1.00 96.69 86 GLU A C 1
ATOM 686 O O . GLU A 1 86 ? -3.306 3.802 -6.978 1.00 96.69 86 GLU A O 1
ATOM 691 N N . SER A 1 87 ? -2.380 2.277 -8.340 1.00 93.44 87 SER A N 1
ATOM 692 C CA . SER A 1 87 ? -1.156 3.044 -8.610 1.00 93.44 87 SER A CA 1
ATOM 693 C C . SER A 1 87 ? -1.377 4.076 -9.719 1.00 93.44 87 SER A C 1
ATOM 695 O O . SER A 1 87 ? -2.232 3.900 -10.578 1.00 93.44 87 SER A O 1
ATOM 697 N N . MET A 1 88 ? -0.557 5.129 -9.774 1.00 90.69 88 MET A N 1
ATOM 698 C CA . MET A 1 88 ? -0.612 6.124 -10.863 1.00 90.69 88 MET A CA 1
ATOM 699 C C . MET A 1 88 ? -0.261 5.572 -12.263 1.00 90.69 88 MET A C 1
ATOM 701 O O . MET A 1 88 ? -0.435 6.273 -13.259 1.00 90.69 88 MET A O 1
ATOM 705 N N . GLY A 1 89 ? 0.249 4.339 -12.361 1.00 83.94 89 GLY A N 1
ATOM 706 C CA . GLY A 1 89 ? 0.470 3.651 -13.637 1.00 83.94 89 GLY A CA 1
ATOM 707 C C . GLY A 1 89 ? 1.705 4.115 -14.419 1.00 83.94 89 GLY A C 1
ATOM 708 O O . GLY A 1 89 ? 1.757 3.969 -15.644 1.00 83.94 89 GLY A O 1
ATOM 709 N N . HIS A 1 90 ? 2.719 4.681 -13.756 1.00 83.62 90 HIS A N 1
ATOM 710 C CA . HIS A 1 90 ? 3.951 5.145 -14.408 1.00 83.62 90 HIS A CA 1
ATOM 711 C C . HIS A 1 90 ? 4.693 4.024 -15.161 1.00 83.62 90 HIS A C 1
ATOM 713 O O . HIS A 1 90 ? 5.281 4.267 -16.229 1.00 83.62 90 HIS A O 1
ATOM 719 N N . TYR A 1 91 ? 4.608 2.804 -14.635 1.00 86.38 91 TYR A N 1
ATOM 720 C CA . TYR A 1 91 ? 5.259 1.589 -15.121 1.00 86.38 91 TYR A CA 1
ATOM 721 C C . TYR A 1 91 ? 4.260 0.477 -15.461 1.00 86.38 91 TYR A C 1
ATOM 723 O O . TYR A 1 91 ? 4.657 -0.680 -15.558 1.00 86.38 91 TYR A O 1
ATOM 731 N N . ASN A 1 92 ? 2.988 0.827 -15.699 1.00 86.31 92 ASN A N 1
ATOM 732 C CA . ASN A 1 92 ? 1.900 -0.136 -15.905 1.00 86.31 92 ASN A CA 1
ATOM 733 C C . ASN A 1 92 ? 1.716 -1.073 -14.696 1.00 86.31 92 ASN A C 1
ATOM 735 O O . ASN A 1 92 ? 1.466 -2.267 -14.855 1.00 86.31 92 ASN A O 1
ATOM 739 N N . GLU A 1 93 ? 1.884 -0.526 -13.492 1.00 90.94 93 GLU A N 1
ATOM 740 C CA . GLU A 1 93 ? 1.677 -1.255 -12.249 1.00 90.94 93 GLU A CA 1
ATOM 741 C C . GLU A 1 93 ? 0.207 -1.716 -12.150 1.00 90.94 93 GLU A C 1
ATOM 743 O O . GLU A 1 93 ? -0.693 -0.876 -12.255 1.00 90.94 93 GLU A O 1
ATOM 748 N N . PRO A 1 94 ? -0.072 -3.018 -11.946 1.00 92.38 94 PRO A N 1
ATOM 749 C CA . PRO A 1 94 ? -1.421 -3.477 -11.653 1.00 92.38 94 PRO A CA 1
ATOM 750 C C . PRO A 1 94 ? -1.834 -3.027 -10.247 1.00 92.38 94 PRO A C 1
ATOM 752 O O . PRO A 1 94 ? -0.985 -2.726 -9.401 1.00 92.38 94 PRO A O 1
ATOM 755 N N . ASN A 1 95 ? -3.143 -3.023 -9.985 1.00 94.31 95 ASN A N 1
ATOM 756 C CA . ASN A 1 95 ? -3.656 -2.775 -8.640 1.00 94.31 95 ASN A CA 1
ATOM 757 C C . ASN A 1 95 ? -3.084 -3.800 -7.656 1.00 94.31 95 ASN A C 1
ATOM 759 O O . ASN A 1 95 ? -2.973 -4.985 -7.980 1.00 94.31 95 ASN A O 1
ATOM 763 N N . LEU A 1 96 ? -2.746 -3.333 -6.459 1.00 95.56 96 LEU A N 1
ATOM 764 C CA . LEU A 1 96 ? -2.177 -4.156 -5.402 1.00 95.56 96 LEU A CA 1
ATOM 765 C C . LEU A 1 96 ? -3.210 -4.366 -4.297 1.00 95.56 96 LEU A C 1
ATOM 767 O O . LEU A 1 96 ? -3.692 -3.394 -3.722 1.00 95.56 96 LEU A O 1
ATOM 771 N N . GLU A 1 97 ? -3.519 -5.622 -3.984 1.00 97.06 97 GLU A N 1
ATOM 772 C CA . GLU A 1 97 ? -4.268 -5.975 -2.776 1.00 97.06 97 GLU A CA 1
ATOM 773 C C . GLU A 1 97 ? -3.281 -6.117 -1.608 1.00 97.06 97 GLU A C 1
ATOM 775 O O . GLU A 1 97 ? -2.364 -6.939 -1.646 1.00 97.06 97 GLU A O 1
ATOM 780 N N . LEU A 1 98 ? -3.460 -5.309 -0.567 1.00 97.06 98 LEU A N 1
ATOM 781 C CA . LEU A 1 98 ? -2.695 -5.361 0.672 1.00 97.06 98 LEU A CA 1
ATOM 782 C C . LEU A 1 98 ? -3.598 -5.841 1.807 1.00 97.06 98 LEU A C 1
ATOM 784 O O . LEU A 1 98 ? -4.577 -5.183 2.149 1.00 97.06 98 LEU A O 1
ATOM 788 N N . VAL A 1 99 ? -3.236 -6.953 2.442 1.00 97.00 99 VAL A N 1
ATOM 789 C CA . VAL A 1 99 ? -3.920 -7.434 3.648 1.00 97.00 99 VAL A CA 1
ATOM 790 C C . VAL A 1 99 ? -3.172 -6.931 4.878 1.00 97.00 99 VAL A C 1
ATOM 792 O O . VAL A 1 99 ? -2.063 -7.375 5.170 1.00 97.00 99 VAL A O 1
ATOM 795 N N . HIS A 1 100 ? -3.790 -6.005 5.601 1.00 95.62 100 HIS A N 1
ATOM 796 C CA . HIS A 1 100 ? -3.296 -5.498 6.873 1.00 95.62 100 HIS A CA 1
ATOM 797 C C . HIS A 1 100 ? -4.030 -6.195 8.023 1.00 95.62 100 HIS A C 1
ATOM 799 O O . HIS A 1 100 ? -5.258 -6.241 8.048 1.00 95.62 100 HIS A O 1
ATOM 805 N N . GLU A 1 101 ? -3.282 -6.779 8.952 1.00 94.50 101 GLU A N 1
ATOM 806 C CA . GLU A 1 101 ? -3.831 -7.373 10.169 1.00 94.50 101 GLU A CA 1
ATOM 807 C C . GLU A 1 101 ? -3.811 -6.323 11.273 1.00 94.50 101 GLU A C 1
ATOM 809 O O . GLU A 1 101 ? -2.736 -5.840 11.615 1.00 94.50 101 GLU A O 1
ATOM 814 N N . TYR A 1 102 ? -5.000 -5.978 11.764 1.00 91.94 102 TYR A N 1
ATOM 815 C CA . TYR A 1 102 ? -5.212 -4.994 12.814 1.00 91.94 102 TYR A CA 1
ATOM 816 C C . TYR A 1 102 ? -4.847 -5.583 14.176 1.00 91.94 102 TYR A C 1
ATOM 818 O O . TYR A 1 102 ? -5.456 -6.573 14.579 1.00 91.94 102 TYR A O 1
ATOM 826 N N . ASP A 1 103 ? -3.939 -4.948 14.908 1.00 90.00 103 ASP A N 1
ATOM 827 C CA . ASP A 1 103 ? -3.547 -5.312 16.278 1.00 90.00 103 ASP A CA 1
ATOM 828 C C . ASP A 1 103 ? -3.770 -4.178 17.299 1.00 90.00 103 ASP A C 1
ATOM 830 O O . ASP A 1 103 ? -3.225 -4.172 18.400 1.00 90.00 103 ASP A O 1
ATOM 834 N N . GLY A 1 104 ? -4.613 -3.202 16.957 1.00 87.38 104 GLY A N 1
ATOM 835 C CA . GLY A 1 104 ? -4.920 -2.058 17.815 1.00 87.38 104 GLY A CA 1
ATOM 836 C C . GLY A 1 104 ? -4.588 -0.727 17.153 1.00 87.38 104 GLY A C 1
ATOM 837 O O . GLY A 1 104 ? -4.514 -0.620 15.933 1.00 87.38 104 GLY A O 1
ATOM 838 N N . GLU A 1 105 ? -4.442 0.326 17.955 1.00 85.12 105 GLU A N 1
ATOM 839 C CA . GLU A 1 105 ? -3.955 1.600 17.426 1.00 85.12 105 GLU A CA 1
ATOM 840 C C . GLU A 1 105 ? -2.492 1.444 17.009 1.00 85.12 105 GLU A C 1
ATOM 842 O O . GLU A 1 105 ? -1.605 1.314 17.852 1.00 85.12 105 GLU A O 1
ATOM 847 N N . GLU A 1 106 ? -2.258 1.409 15.700 1.00 91.44 106 GLU A N 1
ATOM 848 C CA . GLU A 1 106 ? -0.963 1.053 15.139 1.00 91.44 106 GLU A CA 1
ATOM 849 C C . GLU A 1 106 ? -0.611 1.884 13.908 1.00 91.44 106 GLU A C 1
ATOM 851 O O . GLU A 1 106 ? -1.462 2.463 13.221 1.00 91.44 106 GLU A O 1
ATOM 856 N N . GLU A 1 107 ? 0.686 1.904 13.627 1.00 93.94 107 GLU A N 1
ATOM 857 C CA . GLU A 1 107 ? 1.272 2.469 12.427 1.00 93.94 107 GLU A CA 1
ATOM 858 C C . GLU A 1 107 ? 2.273 1.456 11.873 1.00 93.94 107 GLU A C 1
ATOM 860 O O . GLU A 1 107 ? 3.260 1.117 12.527 1.00 93.94 107 GLU A O 1
ATOM 865 N N . VAL A 1 108 ? 1.991 0.936 10.678 1.00 95.00 108 VAL A N 1
ATOM 866 C CA . VAL A 1 108 ? 2.773 -0.133 10.052 1.00 95.00 108 VAL A CA 1
ATOM 867 C C . VAL A 1 108 ? 3.318 0.335 8.715 1.00 95.00 108 VAL A C 1
ATOM 869 O O . VAL A 1 108 ? 2.571 0.806 7.856 1.00 95.00 108 VAL A O 1
ATOM 872 N N . LEU A 1 109 ? 4.621 0.143 8.524 1.00 95.75 109 LEU A N 1
ATOM 873 C CA . LEU A 1 109 ? 5.312 0.411 7.273 1.00 95.75 109 LEU A CA 1
ATOM 874 C C . LEU A 1 109 ? 5.373 -0.856 6.410 1.00 95.75 109 LEU A C 1
ATOM 876 O O . LEU A 1 109 ? 5.779 -1.927 6.859 1.00 95.75 109 LEU A O 1
ATOM 880 N N . TYR A 1 110 ? 4.979 -0.719 5.151 1.00 96.56 110 TYR A N 1
ATOM 881 C CA . TYR A 1 110 ? 5.033 -1.759 4.134 1.00 96.56 110 TYR A CA 1
ATOM 882 C C . TYR A 1 110 ? 5.986 -1.357 3.017 1.00 96.56 110 TYR A C 1
ATOM 884 O O . TYR A 1 110 ? 5.873 -0.272 2.442 1.00 96.56 110 TYR A O 1
ATOM 892 N N . TRP A 1 111 ? 6.879 -2.271 2.661 1.00 96.12 111 TRP A N 1
ATOM 893 C CA . TRP A 1 111 ? 7.680 -2.207 1.450 1.00 96.12 111 TRP A CA 1
ATOM 894 C C . TRP A 1 111 ? 6.938 -2.918 0.329 1.00 96.12 111 TRP A C 1
ATOM 896 O O . TRP A 1 111 ? 6.619 -4.101 0.439 1.00 96.12 111 TRP A O 1
ATOM 906 N N . LEU A 1 112 ? 6.660 -2.181 -0.740 1.00 96.00 112 LEU A N 1
ATOM 907 C CA . LEU A 1 112 ? 5.993 -2.679 -1.935 1.00 96.00 112 LEU A CA 1
ATOM 908 C C . LEU A 1 112 ? 7.028 -2.699 -3.054 1.00 96.00 112 LEU A C 1
ATOM 910 O O . LEU A 1 112 ? 7.528 -1.641 -3.455 1.00 96.00 112 LEU A O 1
ATOM 914 N N . GLU A 1 113 ? 7.368 -3.879 -3.552 1.00 95.94 113 GLU A N 1
ATOM 915 C CA . GLU A 1 113 ? 8.314 -4.021 -4.652 1.00 95.94 113 GLU A CA 1
ATOM 916 C C . GLU A 1 113 ? 7.599 -4.534 -5.901 1.00 95.94 113 GLU A C 1
ATOM 918 O O . GLU A 1 113 ? 7.002 -5.607 -5.898 1.00 95.94 113 GLU A O 1
ATOM 923 N N . PHE A 1 114 ? 7.659 -3.762 -6.982 1.00 95.06 114 PHE A N 1
ATOM 924 C CA . PHE A 1 114 ? 7.106 -4.144 -8.275 1.00 95.06 114 PHE A CA 1
ATOM 925 C C . PHE A 1 114 ? 8.224 -4.570 -9.223 1.00 95.06 114 PHE A C 1
ATOM 927 O O . PHE A 1 114 ? 9.114 -3.783 -9.568 1.00 95.06 114 PHE A O 1
ATOM 934 N N . HIS A 1 115 ? 8.167 -5.821 -9.665 1.00 93.00 115 HIS A N 1
ATOM 935 C CA . HIS A 1 115 ? 9.071 -6.380 -10.659 1.00 93.00 115 HIS A CA 1
ATOM 936 C C . HIS A 1 115 ? 8.581 -5.999 -12.057 1.00 93.00 115 HIS A C 1
ATOM 938 O O . HIS A 1 115 ? 7.692 -6.639 -12.609 1.00 93.00 115 HIS A O 1
ATOM 944 N N . VAL A 1 116 ? 9.188 -4.978 -12.670 1.00 89.00 116 VAL A N 1
ATOM 945 C CA . VAL A 1 116 ? 8.707 -4.410 -13.948 1.00 89.00 116 VAL A CA 1
ATOM 946 C C . VAL A 1 116 ? 8.704 -5.426 -15.096 1.00 89.00 116 VAL A C 1
ATOM 948 O O . VAL A 1 116 ? 7.892 -5.319 -16.010 1.00 89.00 116 VAL A O 1
ATOM 951 N N . GLN A 1 117 ? 9.588 -6.425 -15.050 1.00 86.56 117 GLN A N 1
ATOM 952 C CA . 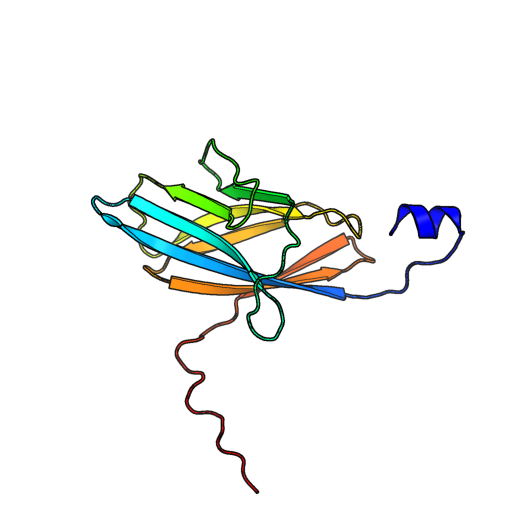GLN A 1 117 ? 9.677 -7.450 -16.088 1.00 86.56 117 GLN A CA 1
ATOM 953 C C . GLN A 1 117 ? 8.586 -8.527 -15.974 1.00 86.56 117 GLN A C 1
ATOM 955 O O . GLN A 1 117 ? 8.065 -8.951 -17.002 1.00 86.56 117 GLN A O 1
ATOM 960 N N . SER A 1 118 ? 8.258 -8.985 -14.759 1.00 88.88 118 SER A N 1
ATOM 961 C CA . SER A 1 118 ? 7.218 -10.008 -14.549 1.00 88.88 118 SER A CA 1
ATOM 962 C C . SER A 1 118 ? 5.826 -9.410 -14.350 1.00 88.88 118 SER A C 1
ATOM 964 O O . SER A 1 118 ? 4.832 -10.089 -14.589 1.00 88.88 118 SER A O 1
ATOM 966 N N . GLY A 1 119 ? 5.737 -8.141 -13.947 1.00 89.38 119 GLY A N 1
ATOM 967 C CA . GLY A 1 119 ? 4.481 -7.502 -13.566 1.00 89.38 119 GLY A CA 1
ATOM 968 C C . GLY A 1 119 ? 3.986 -7.919 -12.178 1.00 89.38 119 GLY A C 1
ATOM 969 O O . GLY A 1 119 ? 2.814 -7.715 -11.866 1.00 89.38 119 GLY A O 1
ATOM 970 N N . GLU A 1 120 ? 4.851 -8.509 -11.354 1.00 93.19 120 GLU A N 1
ATOM 971 C CA . GLU A 1 120 ? 4.489 -9.046 -10.043 1.00 93.19 120 GLU A CA 1
ATOM 972 C C . GLU A 1 120 ? 4.840 -8.079 -8.911 1.00 93.19 120 GLU A C 1
ATOM 974 O O . GLU A 1 120 ? 5.843 -7.360 -8.961 1.00 93.19 120 GLU A O 1
ATOM 979 N N . TRP A 1 121 ? 4.014 -8.104 -7.867 1.00 95.06 121 TRP A N 1
ATOM 980 C CA . TRP A 1 121 ? 4.249 -7.396 -6.616 1.00 95.06 121 TRP A CA 1
ATOM 981 C C . TRP A 1 121 ? 4.794 -8.346 -5.551 1.00 95.06 121 TRP A C 1
ATOM 983 O O . TRP A 1 121 ? 4.302 -9.463 -5.396 1.00 95.06 121 TRP A O 1
ATOM 993 N N . SER A 1 122 ? 5.746 -7.866 -4.759 1.00 95.44 122 SER A N 1
ATOM 994 C CA . SER A 1 122 ? 6.102 -8.437 -3.465 1.00 95.44 122 SER A CA 1
ATOM 995 C C . SER A 1 122 ? 5.830 -7.408 -2.364 1.00 95.44 122 SER A C 1
ATOM 997 O O . SER A 1 122 ? 5.946 -6.196 -2.570 1.00 95.44 122 SER A O 1
ATOM 999 N N . ILE A 1 123 ? 5.396 -7.892 -1.201 1.0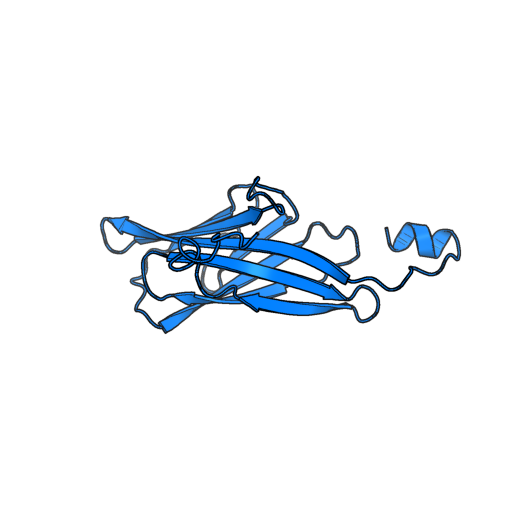0 96.62 123 ILE A N 1
ATOM 1000 C CA . ILE A 1 123 ? 5.059 -7.059 -0.047 1.00 96.62 123 ILE A CA 1
ATOM 1001 C C . ILE A 1 123 ? 5.864 -7.563 1.142 1.00 96.62 123 ILE A C 1
ATOM 1003 O O . ILE A 1 123 ? 5.819 -8.750 1.463 1.00 96.62 123 ILE A O 1
ATOM 1007 N N . VAL A 1 124 ? 6.557 -6.655 1.820 1.00 95.12 124 VAL A N 1
ATOM 1008 C CA . VAL A 1 124 ? 7.242 -6.935 3.083 1.00 95.12 124 VAL A CA 1
ATOM 1009 C C . VAL A 1 124 ? 6.711 -5.972 4.138 1.00 95.12 124 VAL A C 1
ATOM 1011 O O . VAL A 1 124 ? 6.783 -4.756 3.970 1.00 95.12 124 VAL A O 1
ATOM 1014 N N . LYS A 1 125 ? 6.149 -6.515 5.221 1.00 93.31 125 LYS A N 1
ATOM 1015 C CA . LYS A 1 125 ? 5.803 -5.743 6.420 1.00 93.31 125 LYS A CA 1
ATOM 1016 C C . LYS A 1 125 ? 7.094 -5.479 7.191 1.00 93.31 125 LYS A C 1
ATOM 1018 O O . LYS A 1 125 ? 7.840 -6.417 7.458 1.00 93.31 125 LYS A O 1
ATOM 1023 N N . GLU A 1 126 ? 7.365 -4.226 7.530 1.00 88.56 126 GLU A N 1
ATOM 1024 C CA . GLU A 1 126 ? 8.477 -3.887 8.413 1.00 88.56 126 GLU A CA 1
ATOM 1025 C C . GLU A 1 126 ? 8.032 -4.111 9.861 1.00 88.56 126 GLU A C 1
ATOM 1027 O O . GLU A 1 126 ? 7.124 -3.447 10.365 1.00 88.56 126 GLU A O 1
ATOM 1032 N N . GLU A 1 127 ? 8.620 -5.114 10.511 1.00 73.88 127 GLU A N 1
ATOM 1033 C CA . GLU A 1 127 ? 8.379 -5.383 11.924 1.00 73.88 127 GLU A CA 1
ATOM 1034 C C . GLU A 1 127 ? 9.141 -4.356 12.772 1.00 73.88 127 GLU A C 1
ATOM 1036 O O . GLU A 1 127 ? 10.363 -4.404 12.879 1.00 73.88 127 GLU A O 1
ATOM 1041 N N . GLY A 1 128 ? 8.397 -3.429 13.384 1.00 55.00 128 GLY A N 1
ATOM 1042 C CA . GLY A 1 128 ? 8.859 -2.616 14.508 1.00 55.00 128 GLY A CA 1
ATOM 1043 C C . GLY A 1 128 ? 9.477 -1.256 14.163 1.00 55.00 128 GLY A C 1
ATOM 1044 O O . GLY A 1 128 ? 10.676 -1.141 13.936 1.00 55.00 128 GLY A O 1
ATOM 1045 N N . LEU A 1 129 ? 8.689 -0.187 14.341 1.00 44.12 129 LEU A N 1
ATOM 1046 C CA . LEU A 1 129 ? 9.217 1.119 14.771 1.00 44.12 129 LEU A CA 1
ATOM 1047 C C . LEU A 1 129 ? 9.364 1.203 16.311 1.00 44.12 129 LEU A C 1
ATOM 1049 O O . LEU A 1 129 ? 9.801 2.224 16.833 1.00 44.12 129 LEU A O 1
ATOM 1053 N N . ALA A 1 130 ? 8.994 0.143 17.043 1.00 39.53 130 ALA A N 1
ATOM 1054 C CA . ALA A 1 130 ? 8.993 0.106 18.508 1.00 39.53 130 ALA A CA 1
ATOM 1055 C C . ALA A 1 130 ? 10.350 -0.269 19.146 1.00 39.53 130 ALA A C 1
ATOM 1057 O O . ALA A 1 130 ? 10.525 -0.016 20.331 1.00 39.53 130 ALA A O 1
ATOM 1058 N N . ASP A 1 131 ? 11.316 -0.794 18.377 1.00 34.81 131 ASP A N 1
ATOM 1059 C CA . ASP A 1 131 ? 12.617 -1.274 18.900 1.00 34.81 131 ASP A CA 1
ATOM 1060 C C . ASP A 1 131 ? 13.851 -0.594 18.265 1.00 34.81 131 ASP A C 1
ATOM 1062 O O . ASP A 1 131 ? 15.000 -0.931 18.557 1.00 34.81 131 ASP A O 1
ATOM 1066 N N . ALA A 1 132 ? 13.660 0.414 17.409 1.00 35.19 132 ALA A N 1
ATOM 1067 C CA . ALA A 1 132 ? 14.755 1.032 16.652 1.00 35.19 132 ALA A CA 1
ATOM 1068 C C . ALA A 1 132 ? 15.530 2.138 17.406 1.00 35.19 132 ALA A C 1
ATOM 1070 O O . ALA A 1 132 ? 16.322 2.857 16.795 1.00 35.19 132 ALA A O 1
ATOM 1071 N N . THR A 1 133 ? 15.349 2.290 18.724 1.00 34.22 133 THR A N 1
ATOM 1072 C CA . THR A 1 133 ? 16.137 3.239 19.537 1.00 34.22 133 THR A CA 1
ATOM 1073 C C . THR A 1 133 ? 17.416 2.663 20.156 1.00 34.22 133 THR A C 1
ATOM 1075 O O . THR A 1 133 ? 18.188 3.440 20.712 1.00 34.22 133 THR A O 1
ATOM 1078 N N . GLU A 1 134 ? 17.719 1.363 20.032 1.00 34.38 134 GLU A N 1
ATOM 1079 C CA . GLU A 1 134 ? 18.903 0.771 20.700 1.00 34.38 134 GLU A CA 1
ATOM 1080 C C . GLU A 1 134 ? 20.081 0.348 19.801 1.00 34.38 134 GLU A C 1
ATOM 1082 O O . GLU A 1 134 ? 21.138 -0.009 20.319 1.00 34.38 134 GLU A O 1
ATOM 1087 N N . SER A 1 135 ? 20.002 0.443 18.472 1.00 33.91 135 SER A N 1
ATOM 1088 C CA . SER A 1 135 ? 21.071 -0.074 17.590 1.00 33.91 135 SER A CA 1
ATOM 1089 C C . SER A 1 135 ? 21.986 0.974 16.938 1.00 33.91 135 SER A C 1
ATOM 1091 O O . SER A 1 135 ? 22.830 0.621 16.115 1.00 33.91 135 SER A O 1
ATOM 1093 N N . LEU A 1 136 ? 21.951 2.239 17.375 1.00 34.50 136 LEU A N 1
ATOM 1094 C CA . LEU A 1 136 ? 22.976 3.239 17.026 1.00 34.50 136 LEU A CA 1
ATOM 1095 C C . LEU A 1 136 ? 24.035 3.395 18.130 1.00 34.50 136 LEU A C 1
ATOM 1097 O O . LEU A 1 136 ? 24.315 4.493 18.604 1.00 34.50 136 LEU A O 1
ATOM 1101 N N . VAL A 1 137 ? 24.699 2.294 18.496 1.00 31.11 137 VAL A N 1
ATOM 1102 C CA . VAL A 1 137 ? 26.058 2.365 19.059 1.00 31.11 137 VAL A CA 1
ATOM 1103 C C . VAL A 1 137 ? 27.041 2.103 17.926 1.00 31.11 137 VAL A C 1
ATOM 1105 O O . VAL A 1 137 ? 27.375 0.967 17.594 1.00 31.11 137 VAL A O 1
ATOM 1108 N N . ILE A 1 138 ? 27.512 3.194 17.325 1.00 36.56 138 ILE A N 1
ATOM 1109 C CA . ILE A 1 138 ? 28.674 3.199 16.439 1.00 36.56 138 ILE A CA 1
ATOM 1110 C C . ILE A 1 138 ? 29.875 2.730 17.270 1.00 36.56 138 ILE A C 1
ATOM 1112 O O . ILE A 1 138 ? 30.393 3.474 18.102 1.00 36.56 138 ILE A O 1
ATOM 1116 N N . LYS A 1 139 ? 30.329 1.492 17.050 1.00 32.25 139 LYS A N 1
ATOM 1117 C CA . LYS A 1 139 ? 31.669 1.074 17.471 1.00 32.25 139 LYS A CA 1
ATOM 1118 C C . LYS A 1 139 ? 32.683 1.690 16.508 1.00 32.25 139 LYS A C 1
ATOM 1120 O O . LYS A 1 139 ? 32.700 1.350 15.326 1.00 32.25 139 LYS A O 1
ATOM 1125 N N . LYS A 1 140 ? 33.497 2.604 17.032 1.00 33.56 140 LYS A N 1
ATOM 1126 C CA . LYS A 1 140 ? 34.834 2.908 16.516 1.00 33.56 140 LYS A CA 1
ATOM 1127 C C . LYS A 1 140 ? 35.854 2.086 17.290 1.00 33.56 140 LYS A C 1
ATOM 1129 O O . LYS A 1 140 ? 35.611 1.872 18.498 1.00 33.56 140 LYS A O 1
#

Mean predicted aligned error: 7.61 Å

Secondary structure (DSSP, 8-state):
-HHHHHHTT-PPPP-EEEEEEEEEEEEETTTEEEEEEEEE-TTS-B---EEEEEETT-S-EE-SSSEEEEE-SPPPTTEEEEEEEEE--TT-PPPEEEEEEE-SSEEEEEEEEEETTTTEEEEEE---SSSTTS------

Nearest PDB structures (foldseek):
  2cov-assembly1_I  TM=5.807E-01  e=5.049E-01  Alcaligenes sp. XY-234
  3ft1-assembly4_D  TM=4.650E-01  e=4.785E-01  Phleum pratense